Protein AF-A0A543J6R6-F1 (afdb_monomer)

Organism: NCBI:txid571190

Radius of gyration: 17.1 Å; Cα contacts (8 Å, |Δi|>4): 238; cha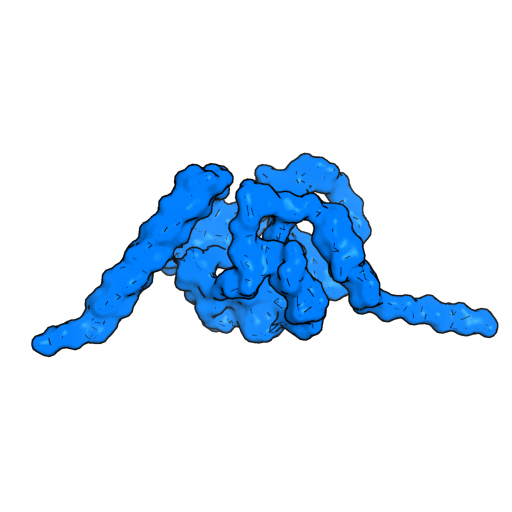ins: 1; bounding box: 46×26×68 Å

pLDDT: mean 85.9, std 11.94, range [41.56, 96.12]

Solvent-accessible surface area (backbone atoms only — not comparable to full-atom values): 8213 Å² total; per-residue (Å²): 133,85,56,68,67,59,54,50,51,54,54,49,52,53,47,46,50,53,40,44,49,52,38,35,64,70,64,64,42,76,64,44,80,53,97,92,25,39,25,39,60,26,33,98,36,37,31,33,41,36,28,44,28,84,59,38,68,77,50,45,89,80,49,26,23,32,32,54,33,92,59,34,24,35,34,51,22,28,37,74,87,59,70,93,73,91,67,51,95,71,48,44,76,50,52,68,88,39,72,44,75,35,56,75,16,68,55,99,70,36,65,27,37,70,75,28,72,74,61,102,62,62,52,47,45,70,60,55,47,62,70,56,43,79,76,56,80,78,81,75,78,78,127

Mean predicted aligned error: 6.76 Å

Secondary structure (DSSP, 8-state):
---HHHHHHHHHHHHHHHHIIIIIITS----EEETTEEEEE-BTTEEEEEEEHHHHHHHTTSS-EEESSSSEEEEEEE-TT--SPPPPTT-EEE-TT-EEEETT-EETTEE-EEEE---SSPPBHHHHHHHHGGGS-------

Structure (mmCIF, N/CA/C/O backbone):
data_AF-A0A543J6R6-F1
#
_entry.id   AF-A0A543J6R6-F1
#
loop_
_atom_site.group_PDB
_atom_site.id
_atom_site.type_symbol
_atom_site.label_atom_id
_atom_site.label_alt_id
_atom_site.label_comp_id
_atom_site.label_asym_id
_atom_site.label_entity_id
_atom_site.label_seq_id
_atom_site.pdbx_PDB_ins_code
_atom_site.Cartn_x
_atom_site.Cartn_y
_atom_site.Cartn_z
_atom_site.occupancy
_atom_site.B_iso_or_equiv
_atom_site.auth_seq_id
_atom_site.auth_comp_id
_atom_site.auth_asym_id
_atom_site.auth_atom_id
_atom_site.pdbx_PDB_model_num
ATOM 1 N N . MET A 1 1 ? 28.907 -8.264 -26.222 1.00 51.25 1 MET A N 1
ATOM 2 C CA . MET A 1 1 ? 29.048 -7.651 -24.885 1.00 51.25 1 MET A CA 1
ATOM 3 C C . MET A 1 1 ? 27.663 -7.214 -24.463 1.00 51.25 1 MET A C 1
ATOM 5 O O . MET A 1 1 ? 27.166 -6.230 -24.998 1.00 51.25 1 MET A O 1
ATOM 9 N N . ASP A 1 2 ? 27.017 -7.986 -23.596 1.00 67.31 2 ASP A N 1
ATOM 10 C CA . ASP A 1 2 ? 25.687 -7.647 -23.095 1.00 67.31 2 ASP A CA 1
ATOM 11 C C . ASP A 1 2 ? 25.801 -6.480 -22.118 1.00 67.31 2 ASP A C 1
ATOM 13 O O . ASP A 1 2 ? 26.573 -6.529 -21.162 1.00 67.31 2 ASP A O 1
ATOM 17 N N . ASN A 1 3 ? 25.070 -5.401 -22.390 1.00 79.50 3 ASN A N 1
ATOM 18 C CA . ASN A 1 3 ? 25.080 -4.211 -21.553 1.00 79.50 3 ASN A CA 1
ATOM 19 C C . ASN A 1 3 ? 24.243 -4.479 -20.283 1.00 79.50 3 ASN A C 1
ATOM 21 O O . ASN A 1 3 ? 23.013 -4.579 -20.380 1.00 79.50 3 ASN A O 1
ATOM 25 N N . PRO A 1 4 ? 24.855 -4.572 -19.087 1.00 81.75 4 PRO A N 1
ATOM 26 C CA . PRO A 1 4 ? 24.135 -4.880 -17.852 1.00 81.75 4 PRO A CA 1
ATOM 27 C C . PRO A 1 4 ? 23.072 -3.825 -17.517 1.00 81.75 4 PRO A C 1
ATOM 29 O O . PRO A 1 4 ? 22.029 -4.167 -16.958 1.00 81.75 4 PRO A O 1
ATOM 32 N N . ALA A 1 5 ? 23.283 -2.566 -17.918 1.00 81.00 5 ALA A N 1
ATOM 33 C CA . ALA A 1 5 ? 22.301 -1.500 -17.742 1.00 81.00 5 ALA A CA 1
ATOM 34 C C . ALA A 1 5 ? 21.051 -1.723 -18.607 1.00 81.00 5 ALA A C 1
ATOM 36 O O . ALA A 1 5 ? 19.932 -1.548 -18.128 1.00 81.00 5 ALA A O 1
ATOM 37 N N . ALA A 1 6 ? 21.223 -2.181 -19.851 1.00 79.94 6 ALA A N 1
ATOM 38 C CA . ALA A 1 6 ? 20.102 -2.512 -20.729 1.00 79.94 6 ALA A CA 1
ATOM 39 C C . ALA A 1 6 ? 19.294 -3.697 -20.173 1.00 79.94 6 ALA A C 1
ATOM 41 O O . ALA A 1 6 ? 18.068 -3.640 -20.119 1.00 79.94 6 ALA A O 1
ATOM 42 N N . CYS A 1 7 ? 19.974 -4.730 -19.663 1.00 84.25 7 CYS A N 1
ATOM 43 C CA . CYS A 1 7 ? 19.313 -5.877 -19.037 1.00 84.25 7 CYS A CA 1
ATOM 44 C C . CYS A 1 7 ? 18.513 -5.478 -17.780 1.00 84.25 7 CYS A C 1
ATOM 46 O O . CYS A 1 7 ? 17.379 -5.927 -17.588 1.00 84.25 7 CYS A O 1
ATOM 48 N N . ALA A 1 8 ? 19.072 -4.601 -16.937 1.00 82.12 8 ALA A N 1
ATOM 49 C CA . ALA A 1 8 ? 18.386 -4.077 -15.757 1.00 82.12 8 ALA A CA 1
ATOM 50 C C . ALA A 1 8 ? 17.151 -3.238 -16.129 1.00 82.12 8 ALA A C 1
ATOM 52 O O . ALA A 1 8 ? 16.090 -3.423 -15.531 1.00 82.12 8 ALA A O 1
ATOM 53 N N . ALA A 1 9 ? 17.260 -2.383 -17.150 1.00 83.75 9 ALA A N 1
ATOM 54 C CA . ALA A 1 9 ? 16.150 -1.571 -17.643 1.00 83.75 9 ALA A CA 1
ATOM 55 C C . ALA A 1 9 ? 15.003 -2.432 -18.197 1.00 83.75 9 ALA A C 1
ATOM 57 O O . ALA A 1 9 ? 13.846 -2.215 -17.840 1.00 83.75 9 ALA A O 1
ATOM 58 N N . THR A 1 10 ? 15.306 -3.461 -18.998 1.00 89.19 10 THR A N 1
ATOM 59 C CA . THR A 1 10 ? 14.286 -4.394 -19.508 1.00 89.19 10 THR A CA 1
ATOM 60 C C . THR A 1 10 ? 13.599 -5.153 -18.374 1.00 89.19 10 THR A C 1
ATOM 62 O O . THR A 1 10 ? 12.377 -5.287 -18.366 1.00 89.19 10 THR A O 1
ATOM 65 N N . ARG A 1 11 ? 14.359 -5.614 -17.372 1.00 87.19 11 ARG A N 1
ATOM 66 C CA . ARG A 1 11 ? 13.783 -6.290 -16.200 1.00 87.19 11 ARG A CA 1
ATOM 67 C C . ARG A 1 11 ? 12.839 -5.371 -15.430 1.00 87.19 11 ARG A C 1
ATOM 69 O O . ARG A 1 11 ? 11.757 -5.808 -15.044 1.00 87.19 11 ARG A O 1
ATOM 76 N N . TYR A 1 12 ? 13.237 -4.117 -15.231 1.00 86.81 12 TYR A N 1
ATOM 77 C CA . TYR A 1 12 ? 12.408 -3.121 -14.564 1.00 86.81 12 TYR A CA 1
ATOM 78 C C . TYR A 1 12 ? 11.117 -2.847 -15.339 1.00 86.81 12 TYR A C 1
ATOM 80 O O . TYR A 1 12 ? 10.035 -2.893 -14.761 1.00 86.81 12 TYR A O 1
ATOM 88 N N . ALA A 1 13 ? 11.212 -2.649 -16.657 1.00 87.94 13 ALA A N 1
ATOM 89 C CA . ALA A 1 13 ? 10.051 -2.432 -17.516 1.00 87.94 13 ALA A CA 1
ATOM 90 C C . ALA A 1 13 ? 9.050 -3.598 -17.439 1.00 87.94 13 ALA A C 1
ATOM 92 O O . ALA A 1 13 ? 7.848 -3.371 -17.310 1.00 87.94 13 ALA A O 1
ATOM 93 N N . ASN A 1 14 ? 9.539 -4.841 -17.424 1.00 90.75 14 ASN A N 1
ATOM 94 C CA . ASN A 1 14 ? 8.690 -6.025 -17.278 1.00 90.75 14 ASN A CA 1
ATOM 95 C C . ASN A 1 14 ? 7.998 -6.077 -15.905 1.00 90.75 14 ASN A C 1
ATOM 97 O O . ASN A 1 14 ? 6.813 -6.395 -15.823 1.00 90.75 14 ASN A O 1
ATOM 101 N N . GLN A 1 15 ? 8.710 -5.736 -14.825 1.00 90.06 15 GLN A N 1
ATOM 102 C CA . GLN A 1 15 ? 8.123 -5.662 -13.482 1.00 90.06 15 GLN A CA 1
ATOM 103 C C . GLN A 1 15 ? 7.071 -4.556 -13.381 1.00 90.06 15 GLN A C 1
ATOM 105 O O . GLN A 1 15 ? 6.008 -4.768 -12.800 1.00 90.06 15 GLN A O 1
ATOM 110 N N . LEU A 1 16 ? 7.350 -3.393 -13.969 1.00 90.06 16 LEU A N 1
ATOM 111 C CA . LEU A 1 16 ? 6.427 -2.269 -14.020 1.00 90.06 16 LEU A CA 1
ATOM 112 C C . LEU A 1 16 ? 5.139 -2.661 -14.750 1.00 90.06 16 LEU A C 1
ATOM 114 O O . LEU A 1 16 ? 4.050 -2.467 -14.213 1.00 90.06 16 LEU A O 1
ATOM 118 N N . HIS A 1 17 ? 5.272 -3.264 -15.935 1.00 88.75 17 HIS A N 1
ATOM 119 C CA . HIS A 1 17 ? 4.143 -3.738 -16.729 1.00 88.75 17 HIS A CA 1
ATOM 120 C C . HIS A 1 17 ? 3.285 -4.738 -15.945 1.00 88.75 17 HIS A C 1
ATOM 122 O O . HIS A 1 17 ? 2.080 -4.533 -15.812 1.00 88.75 17 HIS A O 1
ATOM 128 N N . ALA A 1 18 ? 3.910 -5.747 -15.329 1.00 89.75 18 ALA A N 1
ATOM 129 C CA . ALA A 1 18 ? 3.211 -6.744 -14.520 1.00 89.75 18 ALA A CA 1
ATOM 130 C C . ALA A 1 18 ? 2.491 -6.129 -13.302 1.00 89.75 18 ALA A C 1
ATOM 132 O O . ALA A 1 18 ? 1.364 -6.514 -12.982 1.00 89.75 18 ALA A O 1
ATOM 133 N N . THR A 1 19 ? 3.103 -5.151 -12.621 1.00 90.44 19 THR A N 1
ATOM 134 C CA . THR A 1 19 ? 2.448 -4.426 -11.520 1.00 90.44 19 THR A CA 1
ATOM 135 C C . THR A 1 19 ? 1.225 -3.657 -12.012 1.00 90.44 19 THR A C 1
ATOM 137 O O . THR A 1 19 ? 0.167 -3.740 -11.384 1.00 90.44 19 THR A O 1
ATOM 140 N N . VAL A 1 20 ? 1.355 -2.913 -13.114 1.00 89.31 20 VAL A N 1
ATOM 141 C CA . VAL A 1 20 ? 0.259 -2.115 -13.678 1.00 89.31 20 VAL A CA 1
ATOM 142 C C . VAL A 1 20 ? -0.890 -3.019 -14.111 1.00 89.31 20 VAL A C 1
ATOM 144 O O . VAL A 1 20 ? -2.026 -2.789 -13.702 1.00 89.31 20 VAL A O 1
ATOM 147 N N . GLU A 1 21 ? -0.608 -4.084 -14.857 1.00 90.88 21 GLU A N 1
ATOM 148 C CA . GLU A 1 21 ? -1.618 -5.051 -15.286 1.00 90.88 21 GLU A CA 1
ATOM 149 C C . GLU A 1 21 ? -2.359 -5.643 -14.079 1.00 90.88 21 GLU A C 1
ATOM 151 O O . GLU A 1 21 ? -3.583 -5.586 -13.975 1.00 90.88 21 GLU A O 1
ATOM 156 N N . ARG A 1 22 ? -1.624 -6.130 -13.083 1.00 90.75 22 ARG A N 1
ATOM 157 C CA . ARG A 1 22 ? -2.231 -6.797 -11.932 1.00 90.75 22 ARG A CA 1
ATOM 158 C C . ARG A 1 22 ? -3.047 -5.864 -11.038 1.00 90.75 22 ARG A C 1
ATOM 160 O O . ARG A 1 22 ? -4.107 -6.256 -10.549 1.00 90.75 22 ARG A O 1
ATOM 167 N N . LEU A 1 23 ? -2.543 -4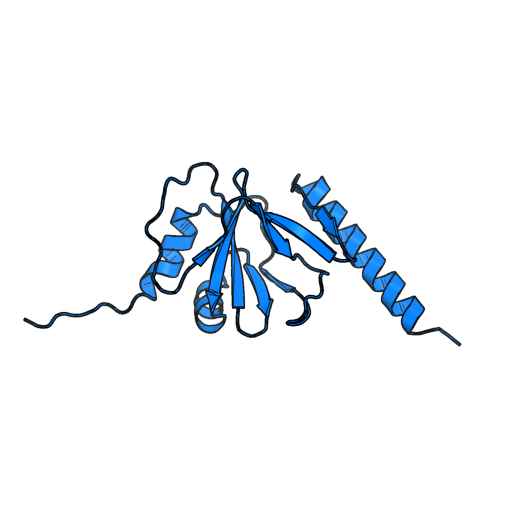.665 -10.753 1.00 91.25 23 LEU A N 1
ATOM 168 C CA . LEU A 1 23 ? -3.156 -3.763 -9.774 1.00 91.25 23 LEU A CA 1
ATOM 169 C C . LEU A 1 23 ? -4.108 -2.759 -10.430 1.00 91.25 23 LEU A C 1
ATOM 171 O O . LEU A 1 23 ? -5.246 -2.622 -9.981 1.00 91.25 23 LEU A O 1
ATOM 175 N N . ALA A 1 24 ? -3.692 -2.082 -11.502 1.00 89.50 24 ALA A N 1
ATOM 176 C CA . ALA A 1 24 ? -4.558 -1.115 -12.169 1.00 89.50 24 ALA A CA 1
ATOM 177 C C . ALA A 1 24 ? -5.671 -1.812 -12.957 1.00 89.50 24 ALA A C 1
ATOM 179 O O . ALA A 1 24 ? -6.821 -1.401 -12.858 1.00 89.50 24 ALA A O 1
ATOM 180 N N . ILE A 1 25 ? -5.371 -2.892 -13.686 1.00 84.62 25 ILE A N 1
ATOM 181 C CA . ILE A 1 25 ? -6.395 -3.603 -14.471 1.00 84.62 25 ILE A CA 1
ATOM 182 C C . ILE A 1 25 ? -7.101 -4.634 -13.593 1.00 84.62 25 ILE A C 1
ATOM 184 O O . ILE A 1 25 ? -8.314 -4.555 -13.395 1.00 84.62 25 ILE A O 1
ATOM 188 N N . GLY A 1 26 ? -6.340 -5.559 -13.001 1.00 86.12 26 GLY A N 1
ATOM 189 C CA . GLY A 1 26 ? -6.899 -6.670 -12.227 1.00 86.12 26 GLY A CA 1
ATOM 190 C C . GLY A 1 26 ? -7.687 -6.239 -10.987 1.00 86.12 26 GLY A C 1
ATOM 191 O O . GLY A 1 26 ? -8.657 -6.899 -10.618 1.00 86.12 26 GLY A O 1
ATOM 192 N N . ARG A 1 27 ? -7.312 -5.119 -10.354 1.00 86.06 27 ARG A N 1
ATOM 193 C CA . ARG A 1 27 ? -7.963 -4.625 -9.123 1.00 86.06 27 ARG A CA 1
ATOM 194 C C . ARG A 1 27 ? -8.622 -3.266 -9.267 1.00 86.06 27 ARG A C 1
ATOM 196 O O . ARG A 1 27 ? -9.241 -2.809 -8.309 1.00 86.06 27 ARG A O 1
ATOM 203 N N . ARG A 1 28 ? -8.508 -2.624 -10.434 1.00 90.00 28 ARG A N 1
ATOM 204 C CA . ARG A 1 28 ? -9.036 -1.272 -10.679 1.00 90.00 28 ARG A CA 1
ATOM 205 C C . ARG A 1 28 ? -8.478 -0.226 -9.714 1.00 90.00 28 ARG A C 1
ATOM 207 O O . ARG A 1 28 ? -9.174 0.719 -9.350 1.00 90.00 28 ARG A O 1
ATOM 214 N N . TRP A 1 29 ? -7.233 -0.400 -9.271 1.00 91.12 29 TRP A N 1
ATOM 215 C CA . TRP A 1 29 ? -6.587 0.583 -8.406 1.00 91.12 29 TRP A CA 1
ATOM 216 C C . TRP A 1 29 ? -6.126 1.797 -9.219 1.00 91.12 29 TRP A C 1
ATOM 218 O O . TRP A 1 29 ? -5.593 1.622 -10.317 1.00 91.12 29 TRP A O 1
ATOM 228 N N . PRO A 1 30 ? -6.294 3.025 -8.698 1.00 91.06 30 PRO A N 1
ATOM 229 C CA . PRO A 1 30 ? -6.019 4.253 -9.440 1.00 91.06 30 PRO A CA 1
ATOM 230 C C . PRO A 1 30 ? -4.518 4.575 -9.461 1.00 91.06 30 PRO A C 1
ATOM 232 O O . PRO A 1 30 ? -4.092 5.583 -8.913 1.00 91.06 30 PRO A O 1
ATOM 235 N N . LEU A 1 31 ? -3.695 3.703 -10.042 1.00 92.94 31 LEU A N 1
ATOM 236 C CA . LEU A 1 31 ? -2.243 3.877 -10.039 1.00 92.94 31 LEU A CA 1
ATOM 237 C C . LEU A 1 31 ? -1.802 5.104 -10.847 1.00 92.94 31 LEU A C 1
ATOM 239 O O . LEU A 1 31 ? -2.336 5.386 -11.917 1.00 92.94 31 LEU A O 1
ATOM 243 N N . VAL A 1 32 ? -0.772 5.785 -10.351 1.00 93.81 32 VAL A N 1
ATOM 244 C CA . VAL A 1 32 ? -0.100 6.908 -11.011 1.00 93.81 32 VAL A CA 1
ATOM 245 C C . VAL A 1 32 ? 1.360 6.539 -11.238 1.00 93.81 32 VAL A C 1
ATOM 247 O O . VAL A 1 32 ? 2.017 6.020 -10.338 1.00 93.81 32 VAL A O 1
ATOM 250 N N . LEU A 1 33 ? 1.870 6.803 -12.439 1.00 92.81 33 LEU A N 1
ATOM 251 C CA . LEU A 1 33 ? 3.282 6.628 -12.769 1.00 92.81 33 LEU A CA 1
ATOM 252 C C . LEU A 1 33 ? 3.973 7.996 -12.748 1.00 92.81 33 LEU A C 1
ATOM 254 O O . LEU A 1 33 ? 3.528 8.904 -13.445 1.00 92.81 33 LEU A O 1
ATOM 258 N N . SER A 1 34 ? 5.040 8.145 -11.963 1.00 91.44 34 SER A N 1
ATOM 259 C CA . SER A 1 34 ? 5.848 9.375 -11.888 1.00 91.44 34 SER A CA 1
ATOM 260 C C . SER A 1 34 ? 7.305 9.018 -11.665 1.00 91.44 34 SER A C 1
ATOM 262 O O . SER A 1 34 ? 7.593 8.143 -10.855 1.00 91.44 34 SER A O 1
ATOM 264 N N . ASP A 1 35 ? 8.221 9.673 -12.379 1.00 86.81 35 ASP A N 1
ATOM 265 C CA . ASP A 1 35 ? 9.675 9.509 -12.199 1.00 86.81 35 ASP A CA 1
ATOM 266 C C . ASP A 1 35 ? 10.144 8.045 -12.252 1.00 86.81 35 ASP A C 1
ATOM 268 O O . ASP A 1 35 ? 11.023 7.606 -11.514 1.00 86.81 35 ASP A O 1
ATOM 272 N N . GLY A 1 36 ? 9.494 7.253 -13.108 1.00 85.06 36 GLY A N 1
ATOM 273 C CA . GLY A 1 36 ? 9.741 5.820 -13.241 1.00 85.06 36 GLY A CA 1
ATOM 274 C C . GLY A 1 36 ? 9.139 4.959 -12.130 1.00 85.06 36 GLY A C 1
ATOM 275 O O . GLY A 1 36 ? 9.189 3.744 -12.257 1.00 85.06 36 GLY A O 1
ATOM 276 N N . ASN A 1 37 ? 8.531 5.533 -11.095 1.00 91.56 37 ASN A N 1
ATOM 277 C CA . ASN A 1 37 ? 7.906 4.834 -9.975 1.00 91.56 37 ASN A CA 1
ATOM 278 C C . ASN A 1 37 ? 6.388 4.663 -10.151 1.00 91.56 37 ASN A C 1
ATOM 280 O O . ASN A 1 37 ? 5.731 5.373 -10.912 1.00 91.56 37 ASN A O 1
ATOM 284 N N . VAL A 1 38 ? 5.833 3.708 -9.405 1.00 94.88 38 VAL A N 1
ATOM 285 C CA . VAL A 1 38 ? 4.398 3.427 -9.288 1.00 94.88 38 VAL A CA 1
ATOM 286 C C . VAL A 1 38 ? 3.893 3.958 -7.960 1.00 94.88 38 VAL A C 1
ATOM 288 O O . VAL A 1 38 ? 4.373 3.563 -6.900 1.00 94.88 38 VAL A O 1
ATOM 291 N N . HIS A 1 39 ? 2.857 4.776 -8.006 1.00 95.12 39 HIS A N 1
ATOM 292 C CA . HIS A 1 39 ? 2.227 5.353 -6.836 1.00 95.12 39 HIS A CA 1
ATOM 293 C C . HIS A 1 39 ? 0.755 4.966 -6.767 1.00 95.12 39 HIS A C 1
ATOM 295 O O . HIS A 1 39 ? 0.040 4.966 -7.767 1.00 95.12 39 HIS A O 1
ATOM 301 N N . LEU A 1 40 ? 0.299 4.660 -5.561 1.00 94.31 40 LEU A N 1
ATOM 302 C CA . LEU A 1 40 ? -1.100 4.501 -5.211 1.00 94.31 40 LEU A CA 1
ATOM 303 C C . LEU A 1 40 ? -1.560 5.773 -4.493 1.00 94.31 40 LEU A C 1
ATOM 305 O O . LEU A 1 40 ? -1.097 6.030 -3.379 1.00 94.31 40 LEU A O 1
ATOM 309 N N . PRO A 1 41 ? -2.445 6.577 -5.099 1.00 93.56 41 PRO A N 1
ATOM 310 C CA . PRO A 1 41 ? -3.124 7.652 -4.400 1.00 93.56 41 PRO A CA 1
ATOM 311 C C . PRO A 1 41 ? -3.895 7.068 -3.219 1.00 93.56 41 PRO A C 1
ATOM 313 O O . PRO A 1 41 ? -4.705 6.154 -3.379 1.00 93.56 41 PRO A O 1
ATOM 316 N N . ILE A 1 42 ? -3.620 7.595 -2.035 1.00 92.38 42 ILE A N 1
ATOM 317 C CA . ILE A 1 42 ? -4.368 7.299 -0.825 1.00 92.38 42 ILE A CA 1
ATOM 318 C C . ILE A 1 42 ? -5.625 8.161 -0.829 1.00 92.38 42 ILE A C 1
ATOM 320 O O . ILE A 1 42 ? -5.579 9.359 -1.125 1.00 92.38 42 ILE A O 1
ATOM 324 N N . GLY A 1 43 ? -6.744 7.512 -0.533 1.00 85.06 43 GLY A N 1
ATOM 325 C CA . GLY A 1 43 ? -8.083 8.067 -0.563 1.00 85.06 43 GLY A CA 1
ATOM 326 C C . GLY A 1 43 ? -9.068 7.237 -1.369 1.00 85.06 43 GLY A C 1
ATOM 327 O O . GLY A 1 43 ? -8.748 6.145 -1.840 1.00 85.06 43 GLY A O 1
ATOM 328 N N . ARG A 1 44 ? -10.303 7.741 -1.500 1.00 82.19 44 ARG A N 1
ATOM 329 C CA . ARG A 1 44 ? -11.404 7.065 -2.228 1.00 82.19 44 ARG A CA 1
ATOM 330 C C . ARG A 1 44 ? -11.612 5.601 -1.800 1.00 82.19 44 ARG A C 1
ATOM 332 O O . ARG A 1 44 ? -11.796 4.719 -2.634 1.00 82.19 44 ARG A O 1
ATOM 339 N N . GLY A 1 45 ? -11.562 5.353 -0.493 1.00 88.31 45 GLY A N 1
ATOM 340 C CA . GLY A 1 45 ? -11.752 4.025 0.093 1.00 88.31 45 GLY A CA 1
ATOM 341 C C . GLY A 1 45 ? -10.478 3.191 0.245 1.00 88.31 45 GLY A C 1
ATOM 342 O O . GLY A 1 45 ? -10.559 2.072 0.736 1.00 88.31 45 GLY A O 1
ATOM 343 N N . ILE A 1 46 ? -9.300 3.708 -0.120 1.00 91.50 46 ILE A N 1
ATOM 344 C CA . ILE A 1 46 ? -8.014 3.055 0.159 1.00 91.50 46 ILE A C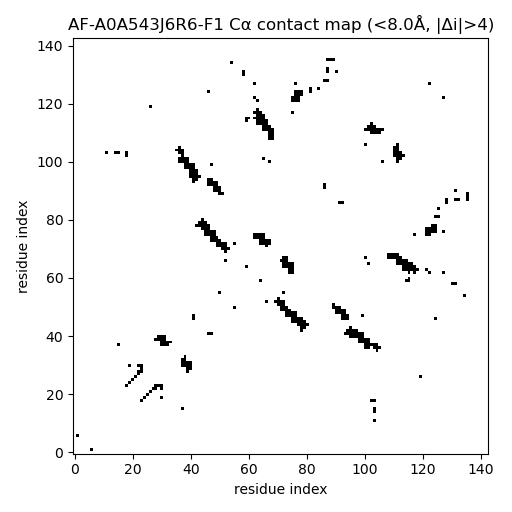A 1
ATOM 345 C C . ILE A 1 46 ? -7.204 3.914 1.130 1.00 91.50 46 ILE A C 1
ATOM 347 O O . ILE A 1 46 ? -6.925 5.079 0.862 1.00 91.50 46 ILE A O 1
ATOM 351 N N . GLY A 1 47 ? -6.789 3.326 2.248 1.00 93.12 47 GLY A N 1
ATOM 352 C CA . GLY A 1 47 ? -5.918 3.932 3.252 1.00 93.12 47 GLY A CA 1
ATOM 353 C C . GLY A 1 47 ? -4.603 3.179 3.418 1.00 93.12 47 GLY A C 1
ATOM 354 O O . GLY A 1 47 ? -4.466 2.025 3.000 1.00 93.12 47 GLY A O 1
ATOM 355 N N . ALA A 1 48 ? -3.651 3.818 4.099 1.00 95.00 48 ALA A N 1
ATOM 356 C CA . ALA A 1 48 ? -2.430 3.160 4.549 1.00 95.00 48 ALA A CA 1
ATOM 357 C C . ALA A 1 48 ? -2.142 3.465 6.024 1.00 95.00 48 ALA A C 1
ATOM 359 O O . ALA A 1 48 ? -2.121 4.624 6.438 1.00 95.00 48 ALA A O 1
ATOM 360 N N . LEU A 1 49 ? -1.900 2.424 6.820 1.00 94.62 49 LEU A N 1
ATOM 361 C CA . LEU A 1 49 ? -1.455 2.541 8.207 1.00 94.62 49 LEU A CA 1
ATOM 362 C C . LEU A 1 49 ? 0.060 2.387 8.268 1.00 94.62 49 LEU A C 1
ATOM 364 O O . LEU A 1 49 ? 0.595 1.309 8.016 1.00 94.62 49 LEU A O 1
ATOM 368 N N . LEU A 1 50 ? 0.742 3.466 8.626 1.00 95.06 50 LEU A N 1
ATOM 369 C CA . LEU A 1 50 ? 2.183 3.502 8.805 1.00 95.06 50 LEU A CA 1
ATOM 370 C C . LEU A 1 50 ? 2.553 3.056 10.213 1.00 95.06 50 LEU A C 1
ATOM 372 O O . LEU A 1 50 ? 2.048 3.603 11.198 1.00 95.06 50 LEU A O 1
ATOM 376 N N . VAL A 1 51 ? 3.475 2.099 10.299 1.00 94.06 51 VAL A N 1
ATOM 377 C CA . VAL A 1 51 ? 4.014 1.599 11.566 1.00 94.06 51 VAL A CA 1
ATOM 378 C C . VAL A 1 51 ? 5.504 1.311 11.468 1.00 94.06 51 VAL A C 1
ATOM 380 O O . VAL A 1 51 ? 6.040 1.015 10.399 1.00 94.06 51 VAL A O 1
ATOM 383 N N . ARG A 1 52 ? 6.183 1.306 12.616 1.00 93.62 52 ARG A N 1
ATOM 384 C CA . ARG A 1 52 ? 7.565 0.817 12.689 1.00 93.62 52 ARG A CA 1
ATOM 385 C C . ARG A 1 52 ? 7.630 -0.668 12.326 1.00 93.62 52 ARG A C 1
ATOM 387 O O . ARG A 1 52 ? 6.816 -1.454 12.814 1.00 93.62 52 ARG A O 1
ATOM 394 N N . ALA A 1 53 ? 8.645 -1.064 11.561 1.00 91.44 53 ALA A N 1
ATOM 395 C CA . ALA A 1 53 ? 8.849 -2.440 11.098 1.00 91.44 53 ALA A CA 1
ATOM 396 C C . ALA A 1 53 ? 8.862 -3.470 12.243 1.00 91.44 53 ALA A C 1
ATOM 398 O O . ALA A 1 53 ? 8.315 -4.556 12.095 1.00 91.44 53 ALA A O 1
ATOM 399 N N . GLY A 1 54 ? 9.400 -3.120 13.419 1.00 89.69 54 GLY A N 1
ATOM 400 C CA . GLY A 1 54 ? 9.390 -4.004 14.593 1.00 89.69 54 GLY A CA 1
ATOM 401 C C . GLY A 1 54 ? 7.989 -4.337 15.129 1.00 89.69 54 GLY A C 1
ATOM 402 O O . GLY A 1 54 ? 7.787 -5.416 15.681 1.00 89.69 54 GLY A O 1
ATOM 403 N N . ILE A 1 55 ? 7.013 -3.441 14.945 1.00 88.19 55 ILE A N 1
ATOM 404 C CA . ILE A 1 55 ? 5.595 -3.696 15.250 1.00 88.19 55 ILE A CA 1
ATOM 405 C C . ILE A 1 55 ? 4.948 -4.402 14.060 1.00 88.19 55 ILE A C 1
ATOM 407 O O . ILE A 1 55 ? 4.262 -5.407 14.237 1.00 88.19 55 ILE A O 1
ATOM 411 N N . GLY A 1 56 ? 5.231 -3.916 12.847 1.00 87.12 56 GLY A N 1
ATOM 412 C CA . GLY A 1 56 ? 4.752 -4.501 11.601 1.00 87.12 56 GLY A CA 1
ATOM 413 C C . GLY A 1 56 ? 5.040 -5.998 11.513 1.00 87.12 56 GLY A C 1
ATOM 414 O O . GLY A 1 56 ? 4.124 -6.768 11.258 1.00 87.12 56 GLY A O 1
ATOM 415 N N . GLY A 1 57 ? 6.258 -6.438 11.835 1.00 86.44 57 GLY A N 1
ATOM 416 C CA . GLY A 1 57 ? 6.655 -7.848 11.801 1.00 86.44 57 GLY A CA 1
ATOM 417 C C . GLY A 1 57 ? 5.877 -8.752 12.760 1.00 86.44 57 GLY A C 1
ATOM 418 O O . GLY A 1 57 ? 5.728 -9.936 12.483 1.00 86.44 57 GLY A O 1
ATOM 419 N N . ARG A 1 58 ? 5.317 -8.207 13.848 1.00 84.12 58 ARG A N 1
ATOM 420 C CA . ARG A 1 58 ? 4.479 -8.969 14.791 1.00 84.12 58 ARG A CA 1
ATOM 421 C C . ARG A 1 58 ? 3.051 -9.171 14.281 1.00 84.12 58 ARG A C 1
ATOM 423 O O . ARG A 1 58 ? 2.390 -10.113 14.697 1.00 84.12 58 ARG A O 1
ATOM 430 N N . VAL A 1 59 ? 2.588 -8.298 13.384 1.00 78.62 59 VAL A N 1
ATOM 431 C CA . VAL A 1 59 ? 1.239 -8.329 12.780 1.00 78.62 59 VAL A CA 1
ATOM 432 C C . VAL A 1 59 ? 1.263 -8.849 11.337 1.00 78.62 59 VAL A C 1
ATOM 434 O O . VAL A 1 59 ? 0.247 -9.300 10.809 1.00 78.62 59 VAL A O 1
ATOM 437 N N . GLY A 1 60 ? 2.437 -8.822 10.700 1.00 66.06 60 GLY A N 1
ATOM 438 C CA . GLY A 1 60 ? 2.660 -8.940 9.257 1.00 66.06 60 GLY A CA 1
ATOM 439 C C . GLY A 1 60 ? 2.178 -10.230 8.606 1.00 66.06 60 GLY A C 1
ATOM 440 O O . GLY A 1 60 ? 2.068 -10.283 7.387 1.00 66.06 60 GLY A O 1
ATOM 441 N N . ALA A 1 61 ? 1.827 -11.247 9.393 1.00 64.44 61 ALA A N 1
ATOM 442 C CA . ALA A 1 61 ? 1.246 -12.470 8.866 1.00 64.44 61 ALA A CA 1
ATOM 443 C C . ALA A 1 61 ? -0.189 -12.283 8.344 1.00 64.44 61 ALA A C 1
ATOM 445 O O . ALA A 1 61 ? -0.598 -13.062 7.494 1.00 64.44 61 ALA A O 1
ATOM 446 N N . GLY A 1 62 ? -0.962 -11.293 8.812 1.00 77.31 62 GLY A N 1
ATOM 447 C CA . GLY A 1 62 ? -2.411 -11.227 8.549 1.00 77.31 62 GLY A CA 1
ATOM 448 C C . GLY A 1 62 ? -2.890 -10.164 7.557 1.00 77.31 62 GLY A C 1
ATOM 449 O O . GLY A 1 62 ? -4.006 -10.270 7.056 1.00 77.31 62 GLY A O 1
ATOM 450 N N . LEU A 1 63 ? -2.084 -9.138 7.278 1.00 89.50 63 LEU A N 1
ATOM 451 C CA . LEU A 1 63 ? -2.525 -7.943 6.553 1.00 89.50 63 LEU A CA 1
ATOM 452 C C . LEU A 1 63 ? -1.616 -7.650 5.355 1.00 89.50 63 LEU A C 1
ATOM 454 O O . LEU A 1 63 ? -0.403 -7.843 5.461 1.00 89.50 63 LEU A O 1
ATOM 458 N N . PRO A 1 64 ? -2.165 -7.147 4.237 1.00 93.38 64 PRO A N 1
ATOM 459 C CA . PRO A 1 64 ? -1.354 -6.715 3.116 1.00 93.38 64 PRO A CA 1
ATOM 460 C C . PRO A 1 64 ? -0.521 -5.504 3.505 1.00 93.38 64 PRO A C 1
ATOM 462 O O . PRO A 1 64 ? -1.030 -4.521 4.050 1.00 93.38 64 PRO A O 1
ATOM 465 N N . ALA A 1 65 ? 0.777 -5.603 3.252 1.00 94.88 65 ALA A N 1
ATOM 466 C CA . ALA A 1 65 ? 1.756 -4.686 3.796 1.00 94.88 65 ALA A CA 1
ATOM 467 C C . ALA A 1 65 ? 2.930 -4.472 2.850 1.00 94.88 65 ALA A C 1
ATOM 469 O O . ALA A 1 65 ? 3.395 -5.389 2.167 1.00 94.88 65 ALA A O 1
ATOM 470 N N . LEU A 1 66 ? 3.442 -3.251 2.883 1.00 95.56 66 LEU A N 1
ATOM 471 C CA . LEU A 1 66 ? 4.602 -2.789 2.143 1.00 95.56 66 LEU A CA 1
ATOM 472 C C . LEU A 1 66 ? 5.719 -2.448 3.118 1.00 95.56 66 LEU A C 1
ATOM 474 O O . LEU A 1 66 ? 5.485 -1.742 4.096 1.00 95.56 66 LEU A O 1
ATOM 478 N N . ALA A 1 67 ? 6.936 -2.889 2.827 1.00 95.69 67 ALA A N 1
ATOM 479 C CA . ALA A 1 67 ? 8.133 -2.294 3.395 1.00 95.69 67 ALA A CA 1
ATOM 480 C C . ALA A 1 67 ? 8.491 -1.070 2.551 1.00 95.69 67 ALA A C 1
ATOM 482 O O . ALA A 1 67 ? 8.858 -1.213 1.383 1.00 95.69 67 ALA A O 1
ATOM 483 N N . LEU A 1 68 ? 8.351 0.118 3.143 1.00 95.38 68 LEU A N 1
ATOM 484 C CA . LEU A 1 68 ? 8.750 1.384 2.522 1.00 95.38 68 LEU A CA 1
ATOM 485 C C . LEU A 1 68 ? 10.240 1.658 2.737 1.00 95.38 68 LEU A C 1
ATOM 487 O O . LEU A 1 68 ? 10.898 2.229 1.878 1.00 95.38 68 LEU A O 1
ATOM 491 N N . SER A 1 69 ? 10.755 1.230 3.889 1.00 93.62 69 SER A N 1
ATOM 492 C CA . SER A 1 69 ? 12.172 1.233 4.244 1.00 93.62 69 SER A CA 1
ATOM 493 C C . SER A 1 69 ? 12.456 0.099 5.235 1.00 93.62 69 SER A C 1
ATOM 495 O O . SER A 1 69 ? 11.544 -0.624 5.651 1.00 93.62 69 SER A O 1
ATOM 497 N N . ALA A 1 70 ? 13.709 -0.045 5.676 1.00 89.19 70 ALA A N 1
ATOM 498 C CA . ALA A 1 70 ? 14.079 -1.028 6.699 1.00 89.19 70 ALA A CA 1
ATOM 499 C C . ALA A 1 70 ? 13.328 -0.833 8.036 1.00 89.19 70 ALA A C 1
ATOM 501 O O . ALA A 1 70 ? 13.119 -1.791 8.778 1.00 89.19 70 ALA A O 1
ATOM 502 N N . GLY A 1 71 ? 12.914 0.402 8.347 1.00 93.00 71 GLY A N 1
ATOM 503 C CA . GLY A 1 71 ? 12.288 0.761 9.622 1.00 93.00 71 GLY A CA 1
ATOM 504 C C . GLY A 1 71 ? 10.789 1.051 9.555 1.00 93.00 71 GLY A C 1
ATOM 505 O O . GLY A 1 71 ? 10.166 1.177 10.612 1.00 93.00 71 GLY A O 1
ATOM 506 N N . LEU A 1 72 ? 10.201 1.157 8.360 1.00 95.12 72 LEU A N 1
ATOM 507 C CA . LEU A 1 72 ? 8.838 1.655 8.166 1.00 95.12 72 LEU A CA 1
ATOM 508 C C . LEU A 1 72 ? 8.037 0.755 7.231 1.00 95.12 72 LEU A C 1
ATOM 510 O O . LEU A 1 72 ? 8.429 0.516 6.086 1.00 95.12 72 LEU A O 1
ATOM 514 N N . TRP A 1 73 ? 6.894 0.286 7.724 1.00 95.56 73 TRP A N 1
ATOM 515 C CA . TRP A 1 73 ? 5.932 -0.495 6.956 1.00 95.56 73 TRP A CA 1
ATOM 516 C C . TRP A 1 73 ? 4.622 0.272 6.787 1.00 95.56 73 TRP A C 1
ATOM 518 O O . TRP A 1 73 ? 4.250 1.072 7.647 1.00 95.56 73 TRP A O 1
ATOM 528 N N . ALA A 1 74 ? 3.914 -0.011 5.698 1.00 96.12 74 ALA A N 1
ATOM 529 C CA . ALA A 1 74 ? 2.585 0.507 5.406 1.00 96.12 74 ALA A CA 1
ATOM 530 C C . ALA A 1 74 ? 1.606 -0.650 5.188 1.00 96.12 74 ALA A C 1
ATOM 532 O O . ALA A 1 74 ? 1.765 -1.419 4.242 1.00 96.12 74 ALA A O 1
ATOM 533 N N . PHE A 1 75 ? 0.593 -0.773 6.044 1.00 95.31 75 PHE A N 1
ATOM 534 C CA . PHE A 1 75 ? -0.507 -1.718 5.848 1.00 95.31 75 PHE A CA 1
ATOM 535 C C . PHE A 1 75 ? -1.605 -1.085 5.006 1.00 95.31 75 PHE A C 1
ATOM 537 O O . PHE A 1 75 ? -2.074 0.002 5.337 1.00 95.31 75 PHE A O 1
ATOM 544 N N . LEU A 1 76 ? -2.039 -1.774 3.955 1.00 94.50 76 LEU A N 1
ATOM 545 C CA . LEU A 1 76 ? -3.136 -1.317 3.107 1.00 94.50 76 LEU A CA 1
ATOM 546 C C . LEU A 1 76 ? -4.478 -1.702 3.718 1.00 94.50 76 LEU A C 1
ATOM 548 O O . LEU A 1 76 ? -4.676 -2.847 4.128 1.00 94.50 76 LEU A O 1
ATOM 552 N N . VAL A 1 77 ? -5.400 -0.746 3.760 1.00 93.62 77 VAL A N 1
ATOM 553 C CA . VAL A 1 77 ? -6.711 -0.911 4.393 1.00 93.62 77 VAL A CA 1
ATOM 554 C C . VAL A 1 77 ? -7.811 -0.278 3.555 1.00 93.62 77 VAL A C 1
ATOM 556 O O . VAL A 1 77 ? -7.576 0.678 2.823 1.00 93.62 77 VAL A O 1
ATOM 559 N N . ASP A 1 78 ? -9.017 -0.810 3.692 1.00 92.81 78 ASP A N 1
ATOM 560 C CA . ASP A 1 78 ? -10.240 -0.198 3.185 1.00 92.81 78 ASP A CA 1
ATOM 561 C C . ASP A 1 78 ? -10.730 0.874 4.172 1.00 92.81 78 ASP A C 1
ATOM 563 O O . ASP A 1 78 ? -10.877 0.608 5.374 1.00 92.81 78 ASP A O 1
ATOM 567 N N . THR A 1 79 ? -10.957 2.084 3.658 1.00 90.75 79 THR A N 1
ATOM 568 C CA . THR A 1 79 ? -11.423 3.261 4.405 1.00 90.75 79 THR A CA 1
ATOM 569 C C . THR A 1 79 ? -12.796 3.767 3.961 1.00 90.75 79 THR A C 1
ATOM 571 O O . THR A 1 79 ? -13.220 4.810 4.450 1.00 90.75 79 THR A O 1
ATOM 574 N N . ALA A 1 80 ? -13.511 3.058 3.077 1.00 86.50 80 ALA A N 1
ATOM 575 C CA . ALA A 1 80 ? -14.769 3.535 2.489 1.00 86.50 80 ALA A CA 1
ATOM 576 C C . ALA A 1 80 ? -15.848 3.860 3.538 1.00 86.50 80 ALA A C 1
ATOM 578 O O . ALA A 1 80 ? -16.548 4.860 3.410 1.00 86.50 80 ALA A O 1
ATOM 579 N N . ASP A 1 81 ? -15.912 3.062 4.607 1.00 77.69 81 ASP A N 1
ATOM 580 C CA . ASP A 1 81 ? -16.885 3.213 5.698 1.00 77.69 81 ASP A CA 1
ATOM 581 C C . ASP A 1 81 ? -16.244 3.726 7.000 1.00 77.69 81 ASP A C 1
ATOM 583 O O . ASP A 1 81 ? -16.810 3.605 8.091 1.00 77.69 81 ASP A O 1
ATOM 587 N N . ALA A 1 82 ? -15.015 4.240 6.929 1.00 74.12 82 ALA A N 1
ATOM 588 C CA . ALA A 1 82 ? -14.296 4.680 8.111 1.00 74.12 82 ALA A CA 1
ATOM 589 C C . ALA A 1 82 ? -14.687 6.118 8.480 1.00 74.12 82 ALA A C 1
ATOM 591 O O . ALA A 1 82 ? -14.320 7.069 7.794 1.00 74.12 82 ALA A O 1
ATOM 592 N N . GLY A 1 83 ? -15.373 6.287 9.616 1.00 75.38 83 GLY A N 1
ATOM 593 C CA . GLY A 1 83 ? -15.368 7.566 10.337 1.00 75.38 83 GLY A CA 1
ATOM 594 C C . GLY A 1 83 ? -13.965 7.896 10.866 1.00 75.38 83 GLY A C 1
ATOM 595 O O . GLY A 1 83 ? -13.010 7.188 10.566 1.00 75.38 83 GLY A O 1
ATOM 596 N N . THR A 1 84 ? -13.815 8.930 11.697 1.00 78.31 84 THR A N 1
ATOM 597 C CA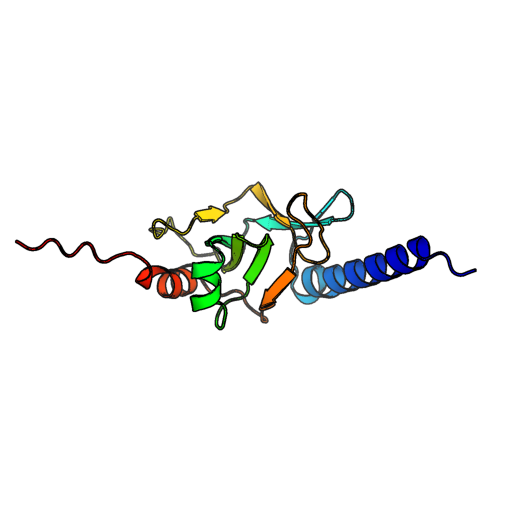 . THR A 1 84 ? -12.520 9.267 12.320 1.00 78.31 84 THR A CA 1
ATOM 598 C C . THR A 1 84 ? -12.151 8.220 13.380 1.00 78.31 84 THR A C 1
ATOM 600 O O . THR A 1 84 ? -12.745 8.232 14.462 1.00 78.31 84 THR A O 1
ATOM 603 N N . PRO A 1 85 ? -11.204 7.295 13.128 1.00 82.19 85 PRO A N 1
ATOM 604 C CA . PRO A 1 85 ? -10.891 6.256 14.097 1.00 82.19 85 PRO A CA 1
ATOM 605 C C . PRO A 1 85 ? -9.976 6.797 15.202 1.00 82.19 85 PRO A C 1
ATOM 607 O O . PRO A 1 85 ? -9.123 7.655 14.965 1.00 82.19 85 PRO A O 1
ATOM 610 N N . ALA A 1 86 ? -10.072 6.219 16.398 1.00 84.75 86 ALA A N 1
ATOM 611 C CA . ALA A 1 86 ? -9.009 6.351 17.387 1.00 84.75 86 ALA A CA 1
ATOM 612 C C . ALA A 1 86 ? -7.793 5.532 16.922 1.00 84.75 86 ALA A C 1
ATOM 614 O O . ALA A 1 86 ? -7.885 4.317 16.737 1.00 84.75 86 ALA A O 1
ATOM 615 N N . LEU A 1 87 ? -6.659 6.200 16.708 1.00 87.81 87 LEU A N 1
ATOM 616 C CA . LEU A 1 87 ? -5.420 5.556 16.273 1.00 87.81 87 LEU A CA 1
ATOM 617 C C . LEU A 1 87 ? -4.533 5.234 17.486 1.00 87.81 87 LEU A C 1
ATOM 619 O O . LEU A 1 87 ? -4.340 6.105 18.338 1.00 87.81 87 LEU A O 1
ATOM 623 N N . PRO A 1 88 ? -3.953 4.022 17.570 1.00 87.38 88 PRO A N 1
ATOM 624 C CA . PRO A 1 88 ? -2.902 3.738 18.540 1.00 87.38 88 PRO A CA 1
ATOM 625 C C . PRO A 1 88 ? -1.706 4.690 18.358 1.00 87.38 88 PRO A C 1
ATOM 627 O O . PRO A 1 88 ? -1.413 5.090 17.230 1.00 87.38 88 PRO A O 1
ATOM 630 N N . PRO A 1 89 ? -0.954 5.013 19.424 1.00 85.88 89 PRO A N 1
ATOM 631 C CA . PRO A 1 89 ? 0.094 6.043 19.387 1.00 85.88 89 PRO A CA 1
ATOM 632 C C . PRO A 1 89 ? 1.248 5.734 18.417 1.00 85.88 89 PRO A C 1
ATOM 634 O O . PRO A 1 89 ? 1.953 6.634 17.970 1.00 85.88 89 PRO A O 1
ATOM 637 N N . HIS A 1 90 ? 1.459 4.462 18.082 1.00 86.81 90 HIS A N 1
ATOM 638 C CA . HIS A 1 90 ? 2.491 3.990 17.152 1.00 86.81 90 HIS A CA 1
ATOM 639 C C . HIS A 1 90 ? 2.002 3.818 15.709 1.00 86.81 90 HIS A C 1
ATOM 641 O O . HIS A 1 90 ? 2.764 3.331 14.870 1.00 86.81 90 HIS A O 1
ATOM 647 N N . VAL A 1 91 ? 0.746 4.171 15.428 1.00 91.69 91 VAL A N 1
ATOM 648 C CA . VAL A 1 91 ? 0.114 4.034 14.115 1.00 91.69 91 VAL A CA 1
ATOM 649 C C . VAL A 1 91 ? -0.224 5.414 13.577 1.00 91.69 91 VAL A C 1
ATOM 651 O O . VAL A 1 91 ? -0.916 6.197 14.223 1.00 91.69 91 VAL A O 1
ATOM 654 N N . ARG A 1 92 ? 0.208 5.698 12.349 1.00 92.56 92 ARG A N 1
ATOM 655 C CA . ARG A 1 92 ? -0.220 6.892 11.617 1.00 92.56 92 ARG A CA 1
ATOM 656 C C . ARG A 1 92 ? -1.059 6.478 10.419 1.00 92.56 92 ARG A C 1
ATOM 658 O O . ARG A 1 92 ? -0.619 5.667 9.615 1.00 92.56 92 ARG A O 1
ATOM 665 N N . LEU A 1 93 ? -2.243 7.061 10.279 1.00 91.81 93 LEU A N 1
ATOM 666 C CA . LEU A 1 93 ? -3.053 6.908 9.075 1.00 91.81 93 LEU A CA 1
ATOM 667 C C . LEU A 1 93 ? -2.581 7.913 8.017 1.00 91.81 93 LEU A C 1
ATOM 669 O O . LEU A 1 93 ? -2.519 9.114 8.283 1.00 91.81 93 LEU A O 1
ATOM 673 N N . MET A 1 94 ? -2.237 7.422 6.830 1.00 91.50 94 MET A N 1
ATOM 674 C CA . MET A 1 94 ? -2.167 8.250 5.629 1.00 91.50 94 MET A CA 1
ATOM 675 C C . MET A 1 94 ? -3.586 8.481 5.121 1.00 91.50 94 MET A C 1
ATOM 677 O O . MET A 1 94 ? -4.372 7.537 5.014 1.00 91.50 94 MET A O 1
ATOM 681 N N . THR A 1 95 ? -3.900 9.734 4.822 1.00 73.62 95 THR A N 1
ATOM 682 C CA . THR A 1 95 ? -5.222 10.188 4.378 1.00 73.62 95 THR A CA 1
ATOM 683 C C . THR A 1 95 ? -5.154 10.781 2.970 1.00 73.62 95 THR A C 1
ATOM 685 O O . THR A 1 95 ? -4.069 10.869 2.387 1.00 73.62 95 THR A O 1
ATOM 688 N N . ASP A 1 96 ? -6.316 11.182 2.446 1.00 80.00 96 ASP A N 1
ATOM 689 C CA . ASP A 1 96 ? -6.513 11.753 1.109 1.00 80.00 96 ASP A CA 1
ATOM 690 C C . ASP A 1 96 ? -5.422 12.741 0.672 1.00 80.00 96 ASP A C 1
ATOM 692 O O . ASP A 1 96 ? -4.962 13.588 1.442 1.00 80.00 96 ASP A O 1
ATOM 696 N N . GLY A 1 97 ? -5.039 12.635 -0.603 1.00 79.94 97 GLY A N 1
ATOM 697 C CA . GLY A 1 97 ? -4.081 13.529 -1.262 1.00 79.94 97 GLY A CA 1
ATOM 698 C C . GLY A 1 97 ? -2.618 13.099 -1.138 1.00 79.94 97 GLY A C 1
ATOM 699 O O . GLY A 1 97 ? -1.744 13.728 -1.731 1.00 79.94 97 GLY A O 1
ATOM 700 N N . GLN A 1 98 ? -2.339 12.020 -0.406 1.00 90.06 98 GLN A N 1
ATOM 701 C CA . GLN A 1 98 ? -1.003 11.433 -0.308 1.00 90.06 98 GLN A CA 1
ATOM 702 C C . GLN A 1 98 ? -0.819 10.302 -1.319 1.00 90.06 98 GLN A C 1
ATOM 704 O O . GLN A 1 98 ? -1.778 9.656 -1.732 1.00 90.06 98 GLN A O 1
ATOM 709 N N . TYR A 1 99 ? 0.429 10.030 -1.691 1.00 93.56 99 TYR A N 1
ATOM 710 C CA . TYR A 1 99 ? 0.782 8.958 -2.616 1.00 93.56 99 TYR A CA 1
ATOM 711 C C . TYR A 1 99 ? 1.662 7.938 -1.908 1.00 93.56 99 TYR A C 1
ATOM 713 O O . TYR A 1 99 ? 2.687 8.288 -1.323 1.00 93.56 99 TYR A O 1
ATOM 721 N N . LEU A 1 100 ? 1.274 6.670 -1.979 1.00 95.06 100 LEU A N 1
ATOM 722 C CA . LEU A 1 100 ? 2.048 5.561 -1.449 1.00 95.06 100 LEU A CA 1
ATOM 723 C C . LEU A 1 100 ? 2.807 4.878 -2.590 1.00 95.06 100 LEU A C 1
ATOM 725 O O . 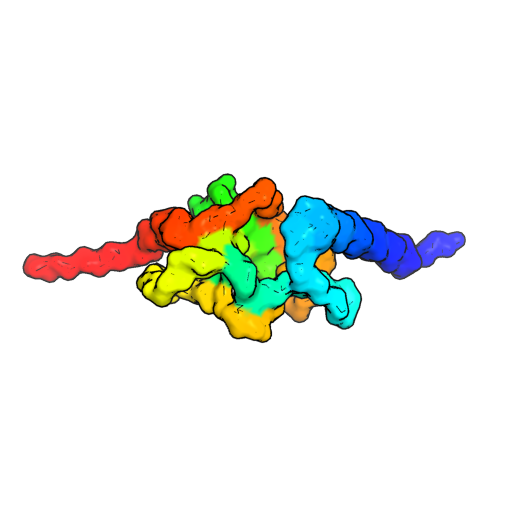LEU A 1 100 ? 2.170 4.398 -3.528 1.00 95.06 100 LEU A O 1
ATOM 729 N N . PRO A 1 101 ? 4.145 4.811 -2.554 1.00 95.69 101 PRO A N 1
ATOM 730 C CA . PRO A 1 101 ? 4.887 4.093 -3.578 1.00 95.69 101 PRO A CA 1
ATOM 731 C C . PRO A 1 101 ? 4.605 2.586 -3.478 1.00 95.69 101 PRO A C 1
ATOM 733 O O . PRO A 1 101 ? 4.500 2.029 -2.385 1.00 95.69 101 PRO A O 1
ATOM 736 N N . LEU A 1 102 ? 4.486 1.927 -4.628 1.00 95.62 102 LEU A N 1
ATOM 737 C CA . LEU A 1 102 ? 4.267 0.487 -4.760 1.00 95.62 102 LEU A CA 1
ATOM 738 C C . LEU A 1 102 ? 5.443 -0.182 -5.484 1.00 95.62 102 LEU A C 1
ATOM 740 O O . LEU A 1 102 ? 6.057 0.451 -6.341 1.00 95.62 102 LEU A O 1
ATOM 744 N N . PRO A 1 103 ? 5.739 -1.469 -5.236 1.00 94.62 103 PRO A N 1
ATOM 745 C CA . PRO A 1 103 ? 6.742 -2.205 -5.998 1.00 94.62 103 PRO A CA 1
ATOM 746 C C . PRO A 1 103 ? 6.388 -2.212 -7.496 1.00 94.62 103 PRO A C 1
ATOM 748 O O . PRO A 1 103 ? 5.224 -2.449 -7.831 1.00 94.62 103 PRO A O 1
ATOM 751 N N . PRO A 1 104 ? 7.351 -1.988 -8.408 1.00 94.31 104 PRO A N 1
ATOM 752 C CA . PRO A 1 104 ? 8.801 -2.064 -8.193 1.00 94.31 104 PRO A CA 1
ATOM 753 C C . PRO A 1 104 ? 9.499 -0.740 -7.806 1.00 94.31 104 PRO A C 1
ATOM 755 O O . PRO A 1 104 ? 10.711 -0.644 -7.971 1.00 94.31 104 PRO A O 1
ATOM 758 N N . SER A 1 105 ? 8.779 0.271 -7.303 1.00 94.56 105 SER A N 1
ATOM 759 C CA . SER A 1 105 ? 9.347 1.603 -7.028 1.00 94.56 105 SER A CA 1
ATOM 760 C C . SER A 1 105 ? 10.583 1.588 -6.127 1.00 94.56 105 SER A C 1
ATOM 762 O O . SER A 1 105 ? 10.673 0.805 -5.176 1.00 94.56 105 SER A O 1
ATOM 764 N N . VAL A 1 106 ? 11.489 2.533 -6.372 1.00 93.50 106 VAL A N 1
ATOM 765 C CA . VAL A 1 106 ? 12.680 2.791 -5.557 1.00 93.50 106 VAL A CA 1
ATOM 766 C C . VAL A 1 106 ? 12.626 4.231 -5.057 1.00 93.50 106 VAL A C 1
ATOM 768 O O . VAL A 1 106 ? 12.602 5.173 -5.846 1.00 93.50 106 VAL A O 1
ATOM 771 N N . THR A 1 107 ? 12.580 4.401 -3.737 1.00 91.00 107 THR A N 1
ATOM 772 C CA . THR A 1 107 ? 12.593 5.712 -3.078 1.00 91.00 107 THR A CA 1
ATOM 773 C C . THR A 1 107 ? 14.006 6.052 -2.602 1.00 91.00 107 THR A C 1
ATOM 775 O O . THR A 1 107 ? 14.927 5.238 -2.706 1.00 91.00 107 THR A O 1
ATOM 778 N N . ALA A 1 108 ? 14.186 7.247 -2.032 1.00 91.19 108 ALA A N 1
ATOM 779 C CA . ALA A 1 108 ? 15.443 7.637 -1.390 1.00 91.19 108 ALA A CA 1
ATOM 780 C C . ALA A 1 108 ? 15.854 6.690 -0.242 1.00 91.19 108 ALA A C 1
ATOM 782 O O . ALA A 1 108 ? 17.043 6.524 0.018 1.00 91.19 108 ALA A O 1
ATOM 783 N N . ASP A 1 109 ? 14.884 6.030 0.398 1.00 91.12 109 ASP A N 1
ATOM 784 C CA . ASP A 1 109 ? 15.111 5.076 1.490 1.00 91.12 109 ASP A CA 1
ATOM 785 C C . ASP A 1 109 ? 15.350 3.636 0.996 1.00 91.12 109 ASP A C 1
ATOM 787 O O . ASP A 1 109 ? 15.547 2.718 1.801 1.00 91.12 109 ASP A O 1
ATOM 791 N N . GLY A 1 110 ? 15.331 3.422 -0.324 1.00 92.81 110 GLY A N 1
ATOM 792 C CA . GLY A 1 110 ? 15.573 2.137 -0.968 1.00 92.81 110 GLY A CA 1
ATOM 793 C C . GLY A 1 110 ? 14.355 1.559 -1.704 1.00 92.81 110 GLY A C 1
ATOM 794 O O . GLY A 1 110 ? 13.366 2.246 -1.963 1.00 92.81 110 GLY A O 1
ATOM 795 N N . PRO A 1 111 ? 14.431 0.280 -2.116 1.00 93.88 111 PRO A N 1
ATOM 796 C CA . PRO A 1 111 ? 13.375 -0.358 -2.890 1.00 93.88 111 PRO A CA 1
ATOM 797 C C . PRO A 1 111 ? 12.150 -0.663 -2.027 1.00 93.88 111 PRO A C 1
ATOM 799 O O . PRO A 1 111 ? 12.265 -1.298 -0.975 1.00 93.88 111 PRO A O 1
ATOM 802 N N . VAL A 1 112 ? 10.971 -0.312 -2.533 1.00 95.88 112 VAL A N 1
ATOM 803 C CA . VAL A 1 112 ? 9.695 -0.692 -1.926 1.00 95.88 112 VAL A CA 1
ATOM 804 C C . VAL A 1 112 ? 9.405 -2.154 -2.234 1.00 95.88 112 VAL A C 1
ATOM 806 O O . VAL A 1 112 ? 9.556 -2.610 -3.370 1.00 95.88 112 VAL A O 1
ATOM 809 N N . ARG A 1 113 ? 8.976 -2.914 -1.223 1.00 94.88 113 ARG A N 1
ATOM 810 C CA . ARG A 1 113 ? 8.705 -4.353 -1.361 1.00 94.88 113 ARG A CA 1
ATOM 811 C C . ARG A 1 113 ? 7.394 -4.736 -0.705 1.00 94.88 113 ARG A C 1
ATOM 813 O O . ARG A 1 113 ? 7.046 -4.210 0.348 1.00 94.88 113 ARG A O 1
ATOM 820 N N . TRP A 1 114 ? 6.701 -5.708 -1.287 1.00 94.25 114 TRP A N 1
ATOM 821 C CA . TRP A 1 114 ? 5.606 -6.374 -0.596 1.00 94.25 114 TRP A CA 1
ATOM 822 C C . TRP A 1 114 ? 6.177 -7.230 0.532 1.00 94.25 114 TRP A C 1
ATOM 824 O O . TRP A 1 114 ? 7.027 -8.085 0.299 1.00 94.25 114 TRP A O 1
ATOM 834 N N . ILE A 1 115 ? 5.700 -6.992 1.750 1.00 93.88 115 ILE A N 1
ATOM 835 C CA . ILE A 1 115 ? 5.799 -7.971 2.837 1.00 93.88 115 ILE A CA 1
ATOM 836 C C . ILE A 1 115 ? 4.725 -9.031 2.624 1.00 93.88 115 ILE A C 1
ATOM 838 O O . ILE A 1 115 ? 4.998 -10.226 2.659 1.00 93.88 115 ILE A O 1
ATOM 842 N N . ARG A 1 116 ? 3.502 -8.566 2.356 1.00 92.44 116 ARG A N 1
ATOM 843 C CA . ARG A 1 116 ? 2.376 -9.396 1.953 1.00 92.44 116 ARG A CA 1
ATOM 844 C C . ARG A 1 116 ? 1.567 -8.643 0.916 1.00 92.44 116 ARG A C 1
ATOM 846 O O . ARG A 1 116 ? 1.187 -7.494 1.132 1.00 92.44 116 ARG A O 1
ATOM 853 N N . GLU A 1 117 ? 1.313 -9.294 -0.205 1.00 91.31 117 GLU A N 1
ATOM 854 C CA . GLU A 1 117 ? 0.481 -8.713 -1.248 1.00 91.31 117 GLU A CA 1
ATOM 855 C C . GLU A 1 117 ? -0.998 -8.681 -0.836 1.00 91.31 117 GLU A C 1
ATO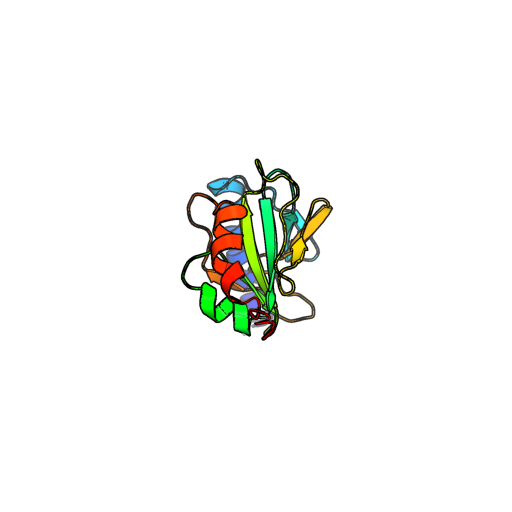M 857 O O . GLU A 1 117 ? -1.445 -9.525 -0.055 1.00 91.31 117 GLU A O 1
ATOM 862 N N . PRO A 1 118 ? -1.770 -7.703 -1.337 1.00 89.75 118 PRO A N 1
ATOM 863 C CA . PRO A 1 118 ? -3.215 -7.675 -1.153 1.00 89.75 118 PRO A CA 1
ATOM 864 C C . PRO A 1 118 ? -3.870 -8.915 -1.755 1.00 89.75 118 PRO A C 1
ATOM 866 O O . PRO A 1 118 ? -3.586 -9.281 -2.890 1.00 89.75 118 PRO A O 1
ATOM 869 N N . ASP A 1 119 ? -4.815 -9.510 -1.032 1.00 85.56 119 ASP A N 1
ATOM 870 C CA . ASP A 1 119 ? -5.790 -10.464 -1.575 1.00 85.56 119 ASP A CA 1
ATOM 871 C C . ASP A 1 119 ? -6.936 -9.694 -2.260 1.00 85.56 119 ASP A C 1
ATOM 873 O O . ASP A 1 119 ? -6.900 -8.467 -2.308 1.00 85.56 119 ASP A O 1
ATOM 877 N N . ALA A 1 120 ? -7.956 -10.355 -2.821 1.00 83.56 120 ALA A N 1
ATOM 878 C CA . ALA A 1 120 ? -8.992 -9.710 -3.653 1.00 83.56 120 ALA A CA 1
ATOM 879 C C . ALA A 1 120 ? -9.676 -8.472 -3.027 1.00 83.56 120 ALA A C 1
ATOM 881 O O . ALA A 1 120 ? -10.148 -7.600 -3.755 1.00 83.56 120 ALA A O 1
ATOM 882 N N . ARG A 1 121 ? -9.719 -8.378 -1.692 1.00 86.81 121 ARG A N 1
ATOM 883 C CA . ARG A 1 121 ? -10.247 -7.228 -0.950 1.00 86.81 121 ARG A CA 1
ATOM 884 C C . ARG A 1 121 ? -9.247 -6.762 0.098 1.00 86.81 121 ARG A C 1
ATOM 886 O O . ARG A 1 121 ? -8.562 -7.581 0.709 1.00 86.81 121 ARG A O 1
ATOM 893 N N . LEU A 1 122 ? -9.201 -5.451 0.321 1.00 91.81 122 LEU A N 1
ATOM 894 C CA . LEU A 1 122 ? -8.442 -4.885 1.429 1.00 91.81 122 LEU A CA 1
ATOM 895 C C . LEU A 1 122 ? -9.173 -5.146 2.756 1.00 91.81 122 LEU A C 1
ATOM 897 O O . LEU A 1 122 ? -10.406 -5.151 2.793 1.00 91.81 122 LEU A O 1
ATOM 901 N N . PRO A 1 123 ? -8.436 -5.375 3.854 1.00 92.31 123 PRO A N 1
ATOM 902 C CA . PRO A 1 123 ? -9.037 -5.487 5.173 1.00 92.31 123 PRO A CA 1
ATOM 903 C C . PRO A 1 123 ? -9.621 -4.141 5.601 1.00 92.31 123 PRO A C 1
ATOM 905 O O . PRO A 1 123 ? -9.033 -3.089 5.353 1.00 92.31 123 PRO A O 1
ATOM 908 N N . ARG A 1 124 ? -10.755 -4.172 6.305 1.00 92.31 124 ARG A N 1
ATOM 909 C CA . ARG A 1 124 ? -11.363 -2.962 6.871 1.00 92.31 124 ARG A CA 1
ATOM 910 C C . ARG A 1 124 ? -10.419 -2.295 7.868 1.00 92.31 124 ARG A C 1
ATOM 912 O O . ARG A 1 124 ? -9.775 -2.981 8.666 1.00 92.31 124 ARG A O 1
ATOM 919 N N . LEU A 1 125 ? -10.418 -0.961 7.892 1.00 91.44 125 LEU A N 1
ATOM 920 C CA . LEU A 1 125 ? -9.615 -0.166 8.824 1.00 91.44 125 LEU A CA 1
ATOM 921 C C . LEU A 1 125 ? -9.774 -0.616 10.286 1.00 91.44 125 LEU A C 1
ATOM 923 O O . LEU A 1 125 ? -8.779 -0.832 10.971 1.00 91.44 125 LEU A O 1
ATOM 927 N N . ALA A 1 126 ? -11.008 -0.828 10.751 1.00 89.44 126 ALA A N 1
ATOM 928 C CA . ALA A 1 126 ? -11.275 -1.274 12.121 1.00 89.44 126 ALA A CA 1
ATOM 929 C C . ALA A 1 126 ? -10.629 -2.635 12.441 1.00 89.44 126 ALA A C 1
ATOM 931 O O . ALA A 1 126 ? -10.075 -2.820 13.523 1.00 89.44 126 ALA A O 1
ATOM 932 N N . THR A 1 127 ? -10.644 -3.572 11.488 1.00 89.44 127 THR A N 1
ATOM 933 C CA . THR A 1 127 ? -10.003 -4.886 11.638 1.00 89.44 127 THR A CA 1
ATOM 934 C C . THR A 1 127 ? -8.489 -4.743 11.762 1.00 89.44 127 THR A C 1
ATOM 936 O O . THR A 1 127 ? -7.885 -5.337 12.652 1.00 89.44 127 THR A O 1
ATOM 939 N N . ALA A 1 128 ? -7.873 -3.915 10.915 1.00 90.00 128 ALA A N 1
ATOM 940 C CA . ALA A 1 128 ? -6.437 -3.665 10.978 1.00 90.00 128 ALA A CA 1
ATOM 941 C C . ALA A 1 128 ? -6.026 -2.966 12.287 1.00 90.00 128 ALA A C 1
ATOM 943 O O . ALA A 1 128 ? -5.033 -3.347 12.908 1.00 90.00 128 ALA A O 1
ATOM 944 N N . LEU A 1 129 ? -6.814 -1.992 12.752 1.00 89.81 129 LEU A N 1
ATOM 945 C CA . LEU A 1 129 ? -6.577 -1.313 14.027 1.00 89.81 129 LEU A CA 1
ATOM 946 C C . LEU A 1 129 ? -6.748 -2.247 15.228 1.00 89.81 129 LEU A C 1
ATOM 948 O O . LEU A 1 129 ? -5.949 -2.166 16.155 1.00 89.81 129 LEU A O 1
ATOM 952 N N . GLY A 1 130 ? -7.713 -3.171 15.203 1.00 86.88 130 GLY A N 1
ATOM 953 C CA . GLY A 1 130 ? -7.871 -4.188 16.249 1.00 86.88 130 GLY A CA 1
ATOM 954 C C . GLY A 1 130 ? -6.637 -5.084 16.401 1.00 86.88 130 GLY A C 1
ATOM 955 O O . GLY A 1 130 ? -6.250 -5.420 17.517 1.00 86.88 130 GLY A O 1
ATOM 956 N N . LEU A 1 131 ? -5.961 -5.400 15.292 1.00 86.31 131 LEU A N 1
ATOM 957 C CA . LEU A 1 131 ? -4.709 -6.165 15.299 1.00 86.31 131 LEU A CA 1
ATOM 958 C C . LEU A 1 131 ? -3.497 -5.334 15.752 1.00 86.31 131 LEU A C 1
ATOM 960 O O . LEU A 1 131 ? -2.549 -5.880 16.313 1.00 86.31 131 LEU A O 1
ATOM 964 N N . LEU A 1 132 ? -3.519 -4.017 15.527 1.00 83.81 132 LEU A N 1
ATOM 965 C CA . LEU A 1 132 ? -2.444 -3.090 15.907 1.00 83.81 132 LEU A CA 1
ATOM 966 C C . LEU A 1 132 ? -2.609 -2.492 17.316 1.00 83.81 132 LEU A C 1
ATOM 968 O O . LEU A 1 132 ? -1.633 -1.997 17.885 1.00 83.81 132 LEU A O 1
ATOM 972 N N . GLY A 1 133 ? -3.813 -2.546 17.884 1.00 77.12 133 GLY A N 1
ATOM 973 C CA . GLY A 1 133 ? -4.171 -2.039 19.208 1.00 77.12 133 GLY A CA 1
ATOM 974 C C . GLY A 1 133 ? -3.426 -2.651 20.405 1.00 77.12 133 GLY A C 1
ATOM 975 O O . GLY A 1 133 ? -3.003 -1.877 21.268 1.00 77.12 133 GLY A O 1
ATOM 976 N N . PRO A 1 134 ? -3.184 -3.979 20.498 1.00 72.06 134 PRO A N 1
ATOM 977 C CA . PRO A 1 134 ? -2.577 -4.584 21.692 1.00 72.06 134 PRO A CA 1
ATOM 978 C C . PRO A 1 134 ? -1.103 -4.207 21.914 1.00 72.06 134 PRO A C 1
ATOM 980 O O . PRO A 1 134 ? -0.528 -4.556 22.939 1.00 72.06 134 PRO A O 1
ATOM 983 N N . PHE A 1 135 ? -0.482 -3.469 20.989 1.00 66.19 135 PHE A N 1
ATOM 984 C CA . PHE A 1 135 ? 0.873 -2.931 21.157 1.00 66.19 135 PHE A CA 1
ATOM 985 C C . PHE A 1 135 ? 0.907 -1.591 21.902 1.00 66.19 135 PHE A C 1
ATOM 987 O O . PHE A 1 135 ? 1.976 -1.008 22.075 1.00 66.19 135 PHE A O 1
ATOM 994 N N . THR A 1 136 ? -0.249 -1.111 22.364 1.00 55.03 136 THR A N 1
ATOM 995 C CA . THR A 1 136 ? -0.331 0.022 23.285 1.00 55.03 136 THR A CA 1
ATOM 996 C C . THR A 1 136 ? 0.095 -0.461 24.675 1.00 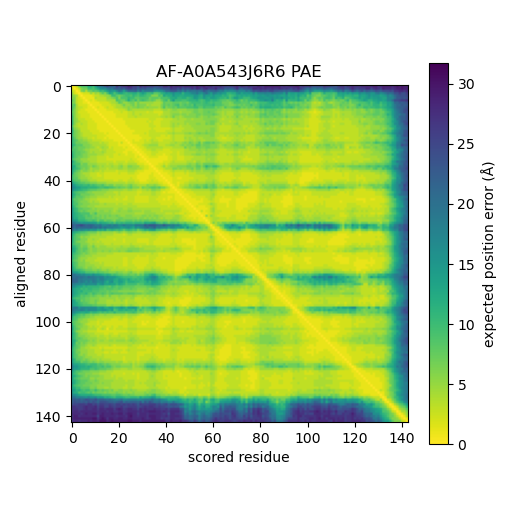55.03 136 THR A C 1
ATOM 998 O O . THR A 1 136 ? -0.508 -1.414 25.174 1.00 55.03 136 THR A O 1
ATOM 1001 N N . PRO A 1 137 ? 1.113 0.130 25.330 1.00 47.66 137 PRO A N 1
ATOM 1002 C CA . PRO A 1 137 ? 1.432 -0.240 26.702 1.00 47.66 137 PRO A CA 1
ATOM 1003 C C . PRO A 1 137 ? 0.204 0.045 27.569 1.00 47.66 137 PRO A C 1
ATOM 1005 O O . PRO A 1 137 ? -0.269 1.180 27.629 1.00 47.66 137 PRO A O 1
ATOM 1008 N N . ALA A 1 138 ? -0.327 -0.985 28.229 1.00 47.66 138 ALA A N 1
ATOM 1009 C CA . ALA A 1 138 ? -1.313 -0.792 29.276 1.00 47.66 138 ALA A CA 1
ATOM 1010 C C . ALA A 1 138 ? -0.638 0.031 30.377 1.00 47.66 138 ALA A C 1
ATOM 1012 O O . ALA A 1 138 ? 0.197 -0.483 31.127 1.00 47.66 138 ALA A O 1
ATOM 1013 N N . VAL A 1 139 ? -0.954 1.326 30.455 1.00 48.25 139 VAL A N 1
ATOM 1014 C CA . VAL A 1 139 ? -0.586 2.141 31.611 1.00 48.25 139 VAL A CA 1
ATOM 1015 C C . VAL A 1 139 ? -1.395 1.584 32.772 1.00 48.25 139 VAL A C 1
ATOM 1017 O O . VAL A 1 139 ? -2.554 1.930 32.985 1.00 48.25 139 VAL A O 1
ATOM 1020 N N . THR A 1 140 ? -0.793 0.639 33.482 1.00 41.84 140 THR A N 1
ATOM 1021 C CA . THR A 1 140 ? -1.367 0.082 34.697 1.00 41.84 140 THR A CA 1
ATOM 1022 C C . THR A 1 140 ? -1.153 1.143 35.765 1.00 41.84 140 THR A C 1
ATOM 1024 O O . THR A 1 140 ? -0.101 1.192 36.399 1.00 41.84 140 THR A O 1
ATOM 1027 N N . VAL A 1 141 ? -2.108 2.062 35.915 1.00 42.50 141 VAL A N 1
ATOM 1028 C CA . VAL A 1 141 ? -2.120 2.980 37.055 1.00 42.50 141 VAL A CA 1
ATOM 1029 C C . VAL A 1 141 ? -2.399 2.122 38.287 1.00 42.50 141 VAL A C 1
ATOM 1031 O O . VAL A 1 141 ? -3.542 1.750 38.547 1.00 42.50 141 VAL A O 1
ATOM 1034 N N . ARG A 1 142 ? -1.345 1.739 39.016 1.00 41.56 142 ARG A N 1
ATOM 1035 C CA . ARG A 1 142 ? -1.505 1.225 40.379 1.00 41.56 142 ARG A CA 1
ATOM 1036 C C . ARG A 1 142 ? -2.060 2.375 41.222 1.00 41.56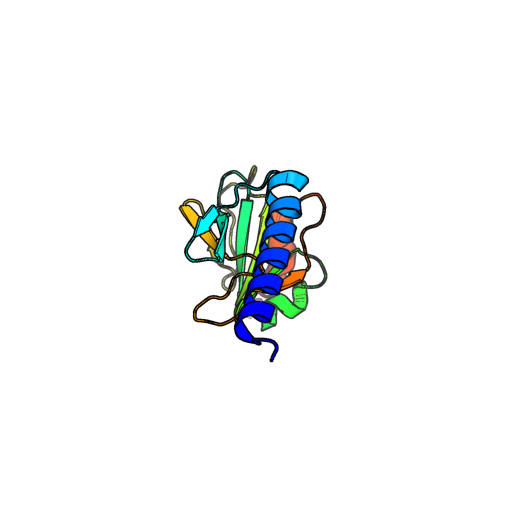 142 ARG A C 1
ATOM 1038 O O . ARG A 1 142 ? -1.425 3.425 41.294 1.00 41.56 142 ARG A O 1
ATOM 1045 N N . ARG A 1 143 ? -3.265 2.184 41.764 1.00 50.47 143 ARG A N 1
AT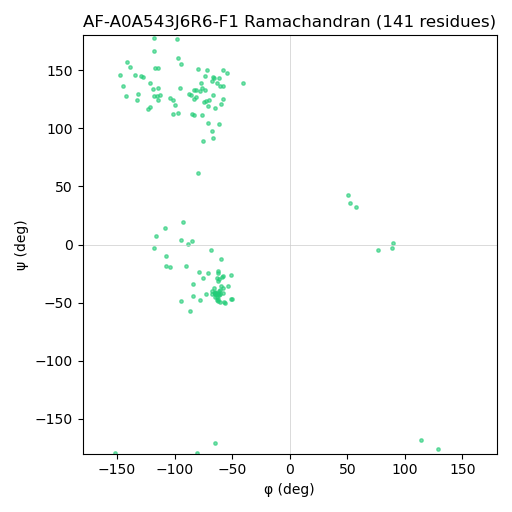OM 1046 C CA . ARG A 1 143 ? -3.780 2.980 42.883 1.00 50.47 143 ARG A CA 1
ATOM 1047 C C . ARG A 1 143 ? -3.039 2.617 44.160 1.00 50.47 143 ARG A C 1
ATOM 1049 O O . ARG A 1 143 ? -2.648 1.432 44.274 1.00 50.47 143 ARG A O 1
#

Foldseek 3Di:
DDDVVVVVVVVLVVFVVVCCCCPCVVQVFPWDADPSFIKGFADPFKKKKKAFVVLCVVLVVPFWWKDPANTIMITIAGCNPDDDDDAAPRIDMDHGPDIDTDPPDADPRGGMDISDHDDNDHHHPVVVRVSSVVPRPPPPPDD

Nearest PDB structures (foldseek):
  5gne-assembly2_B  TM=5.890E-01  e=5.831E+00  Legionella pneumophila subsp. pneumophila str. Philadelphia 1
  2y1r-assembly14_N  TM=4.173E-01  e=6.561E+00  Bacillus subtilis

Sequence (143 aa):
MDNPAACAATRYANQLHATVERLAIGRRWPLVLSDGNVHLPIGRGIGALLVRAGIGGRVGAGLPALALSAGLWAFLVDTADAGTPALPPHVRLMTDGQYLPLPPSVTADGPVRWIREPDARLPRLATALGLLGPFTPAVTVRR